Protein AF-A0A0N8QYQ7-F1 (afdb_monomer_lite)

InterPro domains:
  IPR021245 Protein of unknown function DUF2790 [PF10976] (2-56)

Structure (mmCIF, N/CA/C/O backbone):
data_AF-A0A0N8QYQ7-F1
#
_entry.id   AF-A0A0N8QYQ7-F1
#
loop_
_atom_site.group_PDB
_atom_site.id
_atom_site.type_symbol
_atom_site.label_atom_id
_atom_site.label_alt_id
_atom_site.label_comp_id
_atom_site.label_asym_id
_atom_site.label_entity_id
_atom_site.label_seq_id
_atom_site.pdbx_PDB_ins_code
_atom_site.Cartn_x
_atom_site.Cartn_y
_atom_site.Cartn_z
_atom_site.occupancy
_atom_site.B_iso_or_equiv
_atom_site.auth_seq_id
_atom_site.auth_comp_id
_atom_site.auth_asym_id
_atom_site.auth_atom_id
_atom_site.pdbx_PDB_model_num
ATOM 1 N N . MET A 1 1 ? 8.607 1.029 17.809 1.00 54.34 1 MET A N 1
ATOM 2 C CA . MET A 1 1 ? 8.704 1.014 16.330 1.00 54.34 1 MET A CA 1
ATOM 3 C C . MET A 1 1 ? 7.463 0.312 15.801 1.00 54.34 1 MET A C 1
ATOM 5 O O . MET A 1 1 ? 7.110 -0.694 16.406 1.00 54.34 1 MET A O 1
ATOM 9 N N . PRO A 1 2 ? 6.765 0.828 14.773 1.00 69.06 2 PRO A N 1
ATOM 10 C CA . PRO A 1 2 ? 5.623 0.115 14.202 1.00 69.06 2 PRO A CA 1
ATOM 11 C C . PRO A 1 2 ? 6.094 -1.253 13.699 1.00 69.06 2 PRO A C 1
ATOM 13 O O . PRO A 1 2 ? 7.125 -1.333 13.029 1.00 69.06 2 PRO A O 1
ATOM 16 N N . ALA A 1 3 ? 5.382 -2.319 14.064 1.00 79.25 3 ALA A N 1
ATOM 17 C CA . ALA A 1 3 ? 5.674 -3.649 13.548 1.00 79.25 3 ALA A CA 1
ATOM 18 C C . ALA A 1 3 ? 5.447 -3.649 12.030 1.00 79.25 3 ALA A C 1
ATOM 20 O O . ALA A 1 3 ? 4.446 -3.111 11.548 1.00 79.25 3 ALA A O 1
ATOM 21 N N . ILE A 1 4 ? 6.408 -4.197 11.287 1.00 88.62 4 ILE A N 1
ATOM 22 C CA . ILE A 1 4 ? 6.285 -4.391 9.844 1.00 88.62 4 ILE A CA 1
ATOM 23 C C . ILE A 1 4 ? 5.741 -5.798 9.635 1.00 88.62 4 ILE A C 1
ATOM 25 O O . ILE A 1 4 ? 6.400 -6.773 9.988 1.00 88.62 4 ILE A O 1
ATOM 29 N N . GLU A 1 5 ? 4.546 -5.891 9.064 1.00 90.88 5 GLU A N 1
ATOM 30 C CA . GLU A 1 5 ? 3.927 -7.166 8.708 1.00 90.88 5 GLU A CA 1
ATOM 31 C C . GLU A 1 5 ? 4.170 -7.487 7.231 1.00 90.88 5 GLU A C 1
ATOM 33 O O . GLU A 1 5 ? 4.072 -6.619 6.362 1.00 90.88 5 GLU A O 1
ATOM 38 N N . GLU A 1 6 ? 4.482 -8.743 6.920 1.00 92.50 6 GLU A N 1
ATOM 39 C CA . GLU A 1 6 ? 4.624 -9.182 5.534 1.00 92.50 6 GLU A CA 1
ATOM 40 C C . GLU A 1 6 ? 3.242 -9.400 4.906 1.00 92.50 6 GLU A C 1
ATOM 42 O O . GLU A 1 6 ? 2.458 -10.252 5.330 1.00 92.50 6 GLU A O 1
ATOM 47 N N . TYR A 1 7 ? 2.934 -8.618 3.877 1.00 92.69 7 TYR A N 1
ATOM 48 C CA . TYR A 1 7 ? 1.698 -8.742 3.124 1.00 92.69 7 TYR A CA 1
ATOM 49 C C . TYR A 1 7 ? 1.804 -9.859 2.089 1.00 92.69 7 TYR A C 1
ATOM 51 O O . TYR A 1 7 ? 2.682 -9.856 1.225 1.00 92.69 7 TYR A O 1
ATOM 59 N N . LYS A 1 8 ? 0.831 -10.771 2.125 1.00 91.38 8 LYS A N 1
ATOM 60 C CA . LYS A 1 8 ? 0.636 -11.800 1.102 1.00 91.38 8 LYS A CA 1
ATOM 61 C C . LYS A 1 8 ? -0.449 -11.364 0.130 1.00 91.38 8 LYS A C 1
ATOM 63 O O . LYS A 1 8 ? -1.494 -10.865 0.546 1.00 91.38 8 LYS A O 1
ATOM 68 N N . TYR A 1 9 ? -0.219 -11.581 -1.161 1.00 89.12 9 TYR A N 1
ATOM 69 C CA . TYR A 1 9 ? -1.201 -11.250 -2.190 1.00 89.12 9 TYR A CA 1
ATOM 70 C C . TYR A 1 9 ? -2.551 -11.922 -1.898 1.00 89.12 9 TYR A C 1
ATOM 72 O O . TYR A 1 9 ? -2.610 -13.120 -1.629 1.00 89.12 9 TYR A O 1
ATOM 80 N N . GLY A 1 10 ? -3.628 -11.132 -1.912 1.00 90.69 10 GLY A N 1
ATOM 81 C CA . GLY A 1 10 ? -4.978 -11.591 -1.567 1.00 90.69 10 GLY A CA 1
ATOM 82 C C . GLY A 1 10 ? -5.324 -11.523 -0.074 1.00 90.69 10 GLY A C 1
ATOM 83 O O . GLY A 1 10 ? -6.476 -11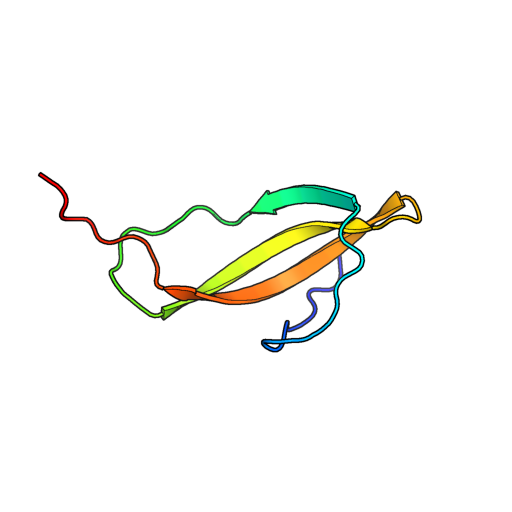.757 0.291 1.00 90.69 10 GLY A O 1
ATOM 84 N N . MET A 1 11 ? -4.378 -11.154 0.797 1.00 92.75 11 MET A N 1
ATOM 85 C CA . MET A 1 11 ? -4.673 -10.881 2.203 1.00 92.75 11 MET A CA 1
ATOM 86 C C . MET A 1 11 ? -5.595 -9.663 2.315 1.00 92.75 11 MET A C 1
ATOM 88 O O . MET A 1 11 ? -5.359 -8.623 1.695 1.00 92.75 11 MET A O 1
ATOM 92 N N . LYS A 1 12 ? -6.660 -9.790 3.110 1.00 92.81 12 LYS A N 1
ATOM 93 C CA . LYS A 1 12 ? -7.590 -8.688 3.364 1.00 92.81 12 LYS A CA 1
ATOM 94 C C . LYS A 1 12 ? -6.978 -7.741 4.388 1.00 92.81 12 LYS A C 1
ATOM 96 O O . LYS A 1 12 ? -6.713 -8.142 5.517 1.00 92.81 12 LYS A O 1
ATOM 101 N N . LEU A 1 13 ? -6.777 -6.493 3.983 1.00 91.94 13 LEU A N 1
ATOM 102 C CA . LEU A 1 13 ? -6.361 -5.410 4.864 1.00 91.94 13 LEU A CA 1
ATOM 103 C C . LEU A 1 13 ? -7.558 -4.493 5.116 1.00 91.94 13 LEU A C 1
ATOM 105 O O . LEU A 1 13 ? -8.239 -4.093 4.173 1.00 91.94 13 LEU A O 1
ATOM 109 N N . ASP A 1 14 ? -7.790 -4.141 6.375 1.00 94.12 14 ASP A N 1
ATOM 110 C CA . ASP A 1 14 ? -8.735 -3.091 6.755 1.00 94.12 14 ASP A CA 1
ATOM 111 C C . ASP A 1 14 ? -8.048 -1.729 6.588 1.00 94.12 14 ASP A C 1
ATOM 113 O O . ASP A 1 14 ? -7.435 -1.212 7.517 1.00 94.12 14 ASP A O 1
ATOM 117 N N . VAL A 1 15 ? -8.028 -1.2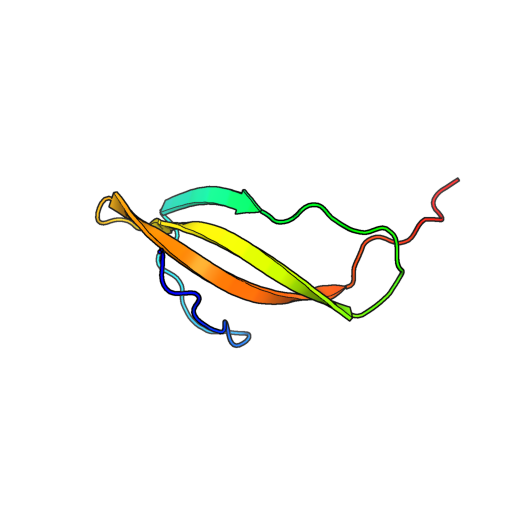07 5.360 1.00 93.75 15 VAL A N 1
ATOM 118 C CA . VAL A 1 15 ? -7.361 0.060 5.031 1.00 93.75 15 VAL A CA 1
ATOM 119 C C . VAL A 1 15 ? -8.400 1.170 4.969 1.00 93.75 15 VAL A C 1
ATOM 121 O O . VAL A 1 15 ? -9.100 1.302 3.968 1.00 93.75 15 VAL A O 1
ATOM 124 N N . ALA A 1 16 ? -8.451 2.013 5.998 1.00 96.56 16 ALA A N 1
ATOM 125 C CA . ALA A 1 16 ? -9.277 3.216 5.980 1.00 96.56 16 ALA A CA 1
ATOM 126 C C . ALA A 1 16 ? -8.567 4.373 5.257 1.00 96.56 16 ALA A C 1
ATOM 128 O O . ALA A 1 16 ? -9.178 5.087 4.461 1.00 96.56 16 ALA A O 1
ATOM 129 N N . LYS A 1 17 ? -7.258 4.561 5.495 1.00 95.44 17 LYS A N 1
ATOM 130 C CA . LYS A 1 17 ? -6.472 5.631 4.856 1.00 95.44 17 LYS A CA 1
ATOM 131 C C . LYS A 1 17 ? -5.010 5.252 4.657 1.00 95.44 17 LYS A C 1
ATOM 133 O O . LYS A 1 17 ? -4.338 4.825 5.587 1.00 95.44 17 LYS A O 1
ATOM 138 N N . VAL A 1 18 ? -4.463 5.496 3.468 1.00 94.81 18 VAL A N 1
ATOM 139 C CA . VAL A 1 18 ? -3.018 5.349 3.221 1.00 94.81 18 VAL A CA 1
ATOM 140 C C . VAL A 1 18 ? -2.292 6.614 3.677 1.00 94.81 18 VAL A C 1
ATOM 142 O O . VAL A 1 18 ? -2.584 7.704 3.191 1.00 94.81 18 VAL A O 1
ATOM 145 N N . ILE A 1 19 ? -1.338 6.466 4.597 1.00 95.06 19 ILE A N 1
ATOM 146 C CA . ILE A 1 19 ? -0.588 7.585 5.187 1.00 95.06 19 ILE A CA 1
ATOM 147 C C . ILE A 1 19 ? 0.736 7.791 4.462 1.00 95.06 19 ILE A C 1
ATOM 149 O O . ILE A 1 19 ? 1.104 8.914 4.125 1.00 95.06 19 ILE A O 1
ATOM 153 N N . ARG A 1 20 ? 1.464 6.700 4.208 1.00 93.31 20 ARG A N 1
ATOM 154 C CA . ARG A 1 20 ? 2.782 6.756 3.578 1.00 93.31 20 ARG A CA 1
ATOM 155 C C . ARG A 1 20 ? 3.031 5.515 2.741 1.00 93.31 20 ARG A C 1
ATOM 157 O O . ARG A 1 20 ? 2.666 4.410 3.123 1.00 93.31 20 ARG A O 1
ATOM 164 N N . LYS A 1 21 ? 3.707 5.702 1.615 1.00 92.62 21 LYS A N 1
ATOM 165 C CA . LYS A 1 21 ? 4.262 4.623 0.797 1.00 92.62 21 LYS A CA 1
ATOM 166 C C . LYS A 1 21 ? 5.751 4.879 0.614 1.00 92.62 21 LYS A C 1
ATOM 168 O O . LYS A 1 21 ? 6.167 6.038 0.553 1.00 92.62 21 LYS A O 1
ATOM 173 N N . SER A 1 22 ? 6.551 3.820 0.551 1.00 89.50 22 SER A N 1
ATOM 174 C CA . SER A 1 22 ? 7.947 3.933 0.141 1.00 89.50 22 SER A CA 1
ATOM 175 C C . SER A 1 22 ? 8.009 4.544 -1.264 1.00 89.50 22 SER A C 1
ATOM 177 O O . SER A 1 22 ? 7.172 4.193 -2.104 1.00 89.50 22 SER A O 1
ATOM 179 N N . PRO A 1 23 ? 8.963 5.450 -1.530 1.00 86.38 23 PRO A N 1
ATOM 180 C CA . PRO A 1 23 ? 9.129 6.032 -2.854 1.00 86.38 23 PRO A CA 1
ATOM 181 C C . PRO A 1 23 ? 9.379 4.932 -3.885 1.00 86.38 23 PRO A C 1
ATOM 183 O O . PRO A 1 23 ? 9.988 3.904 -3.581 1.00 86.38 23 PRO A O 1
ATOM 186 N N . ASP A 1 24 ? 8.892 5.146 -5.104 1.00 82.50 24 ASP A N 1
ATOM 187 C CA . ASP A 1 24 ? 9.130 4.197 -6.181 1.00 82.50 24 ASP A CA 1
ATOM 188 C C . ASP A 1 24 ? 10.541 4.391 -6.737 1.00 82.50 24 ASP A C 1
ATOM 190 O O . ASP A 1 24 ? 10.885 5.463 -7.243 1.00 82.50 24 ASP A O 1
ATOM 194 N N . LEU A 1 25 ? 11.370 3.358 -6.622 1.00 82.69 25 LEU A N 1
ATOM 195 C CA . LEU A 1 25 ? 12.698 3.354 -7.219 1.00 82.69 25 LEU A CA 1
ATOM 196 C C . LEU A 1 25 ? 12.562 2.983 -8.694 1.00 82.69 25 LEU A C 1
ATOM 198 O O . LEU A 1 25 ? 11.891 2.017 -9.031 1.00 82.69 25 LEU A O 1
ATOM 202 N N . LYS A 1 26 ? 13.199 3.731 -9.597 1.00 83.88 26 LYS A N 1
ATOM 203 C CA . LYS A 1 26 ? 13.096 3.458 -11.038 1.00 83.88 26 LYS A CA 1
ATOM 204 C C . LYS A 1 26 ? 14.062 2.354 -11.490 1.00 83.88 26 LYS A C 1
ATOM 206 O O . LYS A 1 26 ? 14.981 2.630 -12.257 1.00 83.88 26 LYS A O 1
ATOM 211 N N . THR A 1 27 ? 13.913 1.142 -10.953 1.00 85.81 27 THR A N 1
ATOM 212 C CA . THR A 1 27 ? 14.871 0.031 -11.130 1.00 85.81 27 THR A CA 1
ATOM 213 C C . THR A 1 27 ? 14.374 -1.100 -12.035 1.00 85.81 27 THR A C 1
ATOM 215 O O . THR A 1 27 ? 15.106 -2.069 -12.217 1.00 85.81 27 THR A O 1
ATOM 218 N N . CYS A 1 28 ? 13.167 -1.001 -12.616 1.00 86.44 28 CYS A N 1
ATOM 219 C CA . CYS A 1 28 ? 12.570 -2.050 -13.463 1.00 86.44 28 CYS A CA 1
ATOM 220 C C . CYS A 1 28 ? 12.656 -3.465 -12.853 1.00 86.44 28 CYS A C 1
ATOM 222 O O . CYS A 1 28 ? 12.891 -4.443 -13.558 1.00 86.44 28 CYS A O 1
ATOM 224 N N . SER A 1 29 ? 12.534 -3.583 -11.532 1.00 89.38 29 SER A N 1
ATOM 225 C CA . SER A 1 29 ? 12.745 -4.840 -10.807 1.00 89.38 29 SER A CA 1
ATOM 226 C C . SER A 1 29 ? 11.673 -5.029 -9.743 1.00 89.38 29 SER A C 1
ATOM 228 O O . SER A 1 29 ? 11.124 -4.057 -9.225 1.00 89.38 29 SER A O 1
ATOM 230 N N . VAL A 1 30 ? 11.372 -6.277 -9.388 1.00 90.81 30 VAL A N 1
ATOM 231 C CA . VAL A 1 30 ? 10.493 -6.567 -8.248 1.00 90.81 30 VAL A CA 1
ATOM 232 C C . VAL A 1 30 ? 11.244 -6.243 -6.963 1.00 90.81 30 VAL A C 1
ATOM 234 O O . VAL A 1 30 ? 12.301 -6.811 -6.706 1.00 90.81 30 VAL A O 1
ATOM 237 N N . MET A 1 31 ? 10.712 -5.314 -6.171 1.00 90.38 31 MET A N 1
ATOM 238 C CA . MET A 1 31 ? 11.361 -4.813 -4.959 1.00 90.38 31 MET A CA 1
ATOM 239 C C . MET A 1 31 ? 10.378 -4.774 -3.783 1.00 90.38 31 MET A C 1
ATOM 241 O O . MET A 1 31 ? 9.176 -4.574 -3.994 1.00 90.38 31 MET A O 1
ATOM 245 N N . PRO A 1 32 ? 10.864 -4.943 -2.539 1.00 91.88 32 PRO A N 1
ATOM 246 C CA . PRO A 1 32 ? 10.041 -4.748 -1.356 1.00 91.88 32 PRO A CA 1
ATOM 247 C C . PRO A 1 32 ? 9.659 -3.268 -1.217 1.00 91.88 32 PRO A C 1
ATOM 249 O O . PRO A 1 32 ? 10.508 -2.377 -1.240 1.00 91.88 32 PRO A O 1
ATOM 252 N N . LYS A 1 33 ? 8.363 -3.011 -1.056 1.00 92.62 33 LYS A N 1
ATOM 253 C CA . LYS A 1 33 ? 7.771 -1.705 -0.777 1.00 92.62 33 LYS A CA 1
ATOM 254 C C . LYS A 1 33 ? 7.123 -1.727 0.598 1.00 92.62 33 LYS A C 1
ATOM 256 O O . LYS A 1 33 ? 6.550 -2.732 1.011 1.00 92.62 33 LYS A O 1
ATOM 261 N N . LEU A 1 34 ? 7.196 -0.594 1.285 1.00 94.00 34 LEU A N 1
ATOM 262 C CA . LEU A 1 34 ? 6.537 -0.381 2.568 1.00 94.00 34 LEU A CA 1
ATOM 263 C C . LEU A 1 34 ? 5.318 0.514 2.371 1.00 94.00 34 LEU A C 1
ATOM 265 O O . LEU A 1 34 ? 5.383 1.524 1.666 1.00 94.00 34 LEU A O 1
ATOM 269 N N . MET A 1 35 ? 4.212 0.176 3.021 1.00 94.12 35 MET A N 1
ATOM 270 C CA . MET A 1 35 ? 3.031 1.028 3.093 1.00 94.12 35 MET A CA 1
ATOM 271 C C . MET A 1 35 ? 2.560 1.132 4.533 1.00 94.12 35 MET A C 1
ATOM 273 O O . MET A 1 35 ? 2.227 0.127 5.152 1.00 94.12 35 MET A O 1
ATOM 277 N N . THR A 1 36 ? 2.495 2.360 5.032 1.00 94.88 36 THR A N 1
ATOM 278 C CA . THR A 1 36 ? 1.868 2.687 6.307 1.00 94.88 36 THR A CA 1
ATOM 279 C C . THR A 1 36 ? 0.454 3.180 6.043 1.00 94.88 36 THR A C 1
ATOM 281 O O . THR A 1 36 ? 0.249 4.134 5.283 1.00 94.88 36 THR A O 1
ATOM 284 N N . TYR A 1 37 ? -0.518 2.540 6.673 1.00 94.75 37 TYR A N 1
ATOM 285 C CA . TYR A 1 37 ? -1.925 2.883 6.571 1.00 94.75 37 TYR A CA 1
ATOM 286 C C . TYR A 1 37 ? -2.560 2.971 7.956 1.00 94.75 37 TYR A C 1
ATOM 288 O O . TYR A 1 37 ? -2.048 2.415 8.924 1.00 94.75 37 TYR A O 1
ATOM 296 N N . GLN A 1 38 ? -3.663 3.699 8.026 1.00 95.06 38 GLN A N 1
ATOM 297 C CA . GLN A 1 38 ? -4.555 3.742 9.166 1.00 95.06 38 GLN A CA 1
ATOM 298 C C . GLN A 1 38 ? -5.714 2.779 8.908 1.00 95.06 38 GLN A C 1
ATOM 300 O O . GLN A 1 38 ? -6.297 2.807 7.817 1.00 95.06 38 GLN A O 1
ATOM 305 N N . ASP A 1 39 ? -6.011 1.917 9.874 1.00 94.19 39 ASP A N 1
ATOM 306 C CA . ASP A 1 39 ? -7.166 1.022 9.815 1.00 94.19 39 ASP A CA 1
ATOM 307 C C . ASP A 1 39 ? -8.464 1.709 10.269 1.00 94.19 39 ASP A C 1
ATOM 309 O O . ASP A 1 39 ? -8.458 2.879 10.665 1.00 94.19 39 ASP A O 1
ATOM 313 N N . SER A 1 40 ? -9.598 1.005 10.190 1.00 95.00 40 SER A N 1
ATOM 314 C CA . SER A 1 40 ? -10.905 1.571 10.557 1.00 95.00 40 SER A CA 1
ATOM 315 C C . SER A 1 40 ? -11.043 1.863 12.057 1.00 95.00 40 SER A C 1
ATOM 317 O O . SER A 1 40 ? -11.964 2.573 12.458 1.00 95.00 40 SER A O 1
ATOM 319 N N . LYS A 1 41 ? -10.135 1.346 12.896 1.00 94.81 41 LYS A N 1
ATOM 320 C CA . LYS A 1 41 ? -10.078 1.621 14.341 1.00 94.81 41 LYS A CA 1
ATOM 321 C C . LYS A 1 41 ? -9.218 2.840 14.668 1.00 94.81 41 LYS A C 1
ATOM 323 O O . LYS A 1 41 ? -9.248 3.321 15.797 1.00 94.81 41 LYS A O 1
ATOM 328 N N . GLY A 1 42 ? -8.496 3.363 13.679 1.00 93.38 42 GLY A N 1
ATOM 329 C CA . GLY A 1 42 ? -7.604 4.503 13.827 1.00 93.38 42 GLY A 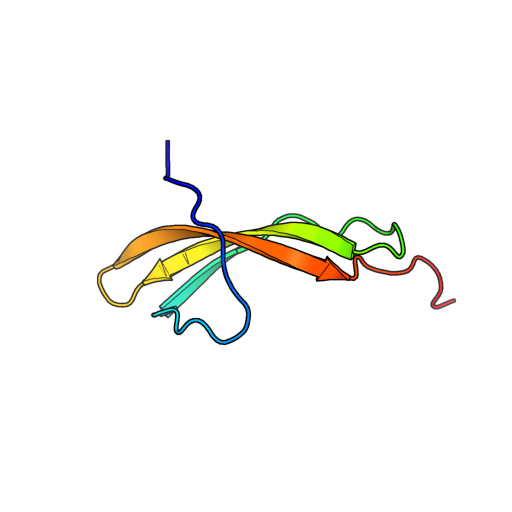CA 1
ATOM 330 C C . GLY A 1 42 ? -6.146 4.121 14.082 1.00 93.38 42 GLY A C 1
ATOM 331 O O . GLY A 1 42 ? -5.324 5.033 14.201 1.00 93.38 42 GLY A O 1
ATOM 332 N N . ASP A 1 43 ? -5.806 2.829 14.106 1.00 93.12 43 ASP A N 1
ATOM 333 C CA . ASP A 1 43 ? -4.454 2.344 14.377 1.00 93.12 43 ASP A CA 1
ATOM 334 C C . ASP A 1 43 ? -3.569 2.419 13.129 1.00 93.12 43 ASP A C 1
ATOM 336 O O . ASP A 1 43 ? -3.993 2.134 12.006 1.00 93.12 43 ASP A O 1
ATOM 340 N N . LEU A 1 44 ? -2.299 2.784 13.325 1.00 93.31 44 LEU A N 1
ATOM 341 C CA . LEU A 1 44 ? -1.306 2.832 12.253 1.00 93.31 44 LEU A CA 1
ATOM 342 C C . LEU A 1 44 ? -0.592 1.491 12.110 1.00 93.31 44 LEU A C 1
ATOM 344 O O . LEU A 1 44 ? 0.119 1.047 13.013 1.00 93.31 44 LEU A O 1
ATOM 348 N N . LYS A 1 45 ? -0.702 0.893 10.925 1.00 93.12 45 LYS A N 1
ATOM 349 C CA . LYS A 1 45 ? -0.043 -0.363 10.563 1.00 93.12 45 LYS A CA 1
ATOM 350 C C . LYS A 1 45 ? 0.890 -0.157 9.389 1.00 93.12 45 LYS A C 1
ATOM 352 O O . LYS A 1 45 ? 0.636 0.677 8.522 1.00 93.12 45 LYS A O 1
ATOM 357 N N . THR A 1 46 ? 1.989 -0.906 9.364 1.00 94.62 46 THR A N 1
ATOM 358 C CA . THR A 1 46 ? 2.934 -0.889 8.246 1.00 94.62 46 THR A CA 1
ATOM 359 C C . THR A 1 46 ? 3.069 -2.286 7.676 1.00 94.62 46 THR A C 1
ATOM 361 O O . THR A 1 46 ? 3.380 -3.225 8.400 1.00 94.62 46 THR A O 1
ATOM 364 N N . VAL A 1 47 ? 2.856 -2.408 6.371 1.00 94.69 47 VAL A N 1
ATOM 365 C CA . VAL A 1 47 ? 3.020 -3.664 5.643 1.00 94.69 47 VAL A CA 1
ATOM 366 C C . VAL A 1 47 ? 4.159 -3.573 4.645 1.00 94.69 47 VAL A C 1
ATOM 368 O O . VAL A 1 47 ? 4.371 -2.529 4.021 1.00 94.69 47 VAL A O 1
ATOM 371 N N . GLN A 1 48 ? 4.864 -4.685 4.475 1.00 94.69 48 GLN A N 1
ATOM 372 C CA . GLN A 1 48 ? 5.841 -4.894 3.421 1.00 94.69 48 GLN A CA 1
ATOM 373 C C . GLN A 1 48 ? 5.252 -5.808 2.351 1.00 94.69 48 GLN A C 1
ATOM 375 O O . GLN A 1 48 ? 4.782 -6.896 2.661 1.00 94.69 48 GLN A O 1
ATOM 380 N N . TYR A 1 49 ? 5.305 -5.394 1.091 1.00 93.50 49 TYR A N 1
ATOM 381 C CA . TYR A 1 49 ? 4.864 -6.198 -0.050 1.00 93.50 49 TYR A CA 1
ATOM 382 C C . TYR A 1 49 ? 5.872 -6.096 -1.186 1.00 93.50 49 TYR A C 1
ATOM 384 O O . TYR A 1 49 ? 6.606 -5.117 -1.289 1.00 93.50 49 TYR A O 1
ATOM 392 N N . GLN A 1 50 ? 5.907 -7.095 -2.061 1.00 91.75 50 GLN A N 1
ATOM 393 C CA . GLN A 1 50 ? 6.718 -7.044 -3.272 1.00 91.75 50 GLN A CA 1
ATOM 394 C C . GLN A 1 50 ? 5.902 -6.457 -4.422 1.00 91.75 50 GLN A C 1
ATOM 396 O O . GLN A 1 50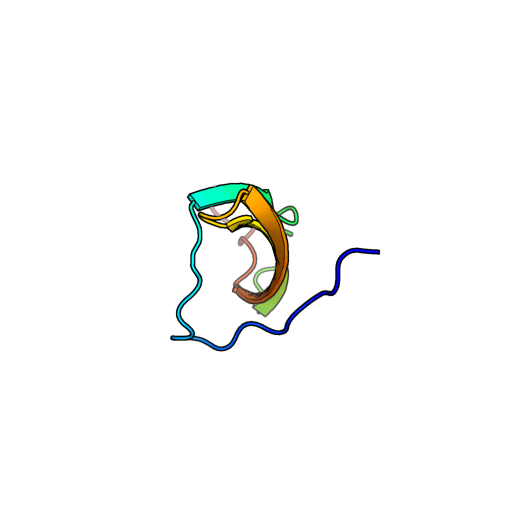 ? 4.763 -6.858 -4.656 1.00 91.75 50 GLN A O 1
ATOM 401 N N . ALA A 1 51 ? 6.481 -5.503 -5.144 1.00 90.56 51 ALA A N 1
ATOM 402 C CA . ALA A 1 51 ? 5.871 -4.935 -6.338 1.00 90.56 51 ALA A CA 1
ATOM 403 C C . ALA A 1 51 ? 6.936 -4.583 -7.374 1.00 90.56 51 ALA A C 1
ATOM 405 O O . ALA A 1 51 ? 8.078 -4.274 -7.024 1.00 90.56 51 ALA A O 1
ATOM 406 N N . LEU A 1 52 ? 6.544 -4.590 -8.651 1.00 89.75 52 LEU A N 1
ATOM 407 C CA . LEU A 1 52 ? 7.380 -4.056 -9.717 1.00 89.75 52 LEU A CA 1
ATOM 408 C C . LEU A 1 52 ? 7.651 -2.573 -9.435 1.00 89.75 52 LEU A C 1
ATOM 410 O O . LEU A 1 52 ? 6.744 -1.788 -9.130 1.00 89.75 52 LEU A O 1
ATOM 414 N N . SER A 1 53 ? 8.926 -2.221 -9.465 1.00 88.19 53 SER A N 1
ATOM 415 C CA . SER A 1 53 ? 9.379 -0.850 -9.343 1.00 88.19 53 SER A CA 1
ATOM 416 C C . SER A 1 53 ? 9.202 -0.117 -10.674 1.00 88.19 53 SER A C 1
ATOM 418 O O . SER A 1 53 ? 9.138 -0.740 -11.738 1.00 88.19 53 SER A O 1
ATOM 420 N N . GLY A 1 54 ? 9.074 1.208 -10.628 1.00 83.50 54 GLY A N 1
ATOM 421 C CA . GLY A 1 54 ? 8.893 2.003 -11.841 1.00 83.50 54 GLY A CA 1
ATOM 422 C C . GLY A 1 54 ? 9.997 1.736 -12.873 1.00 83.50 54 GLY A C 1
ATOM 423 O O . GLY A 1 54 ? 11.164 1.543 -12.530 1.00 83.50 54 GLY A O 1
ATOM 424 N N . CYS A 1 55 ? 9.651 1.755 -14.158 1.00 82.88 55 CYS A N 1
ATOM 425 C CA . CYS A 1 55 ? 10.647 1.740 -15.223 1.00 82.88 55 CYS A CA 1
ATOM 426 C C . CYS A 1 55 ? 11.016 3.158 -15.646 1.00 82.88 55 CYS A C 1
ATOM 428 O O . CYS A 1 55 ? 10.172 4.051 -15.684 1.00 82.88 55 CYS A O 1
ATOM 430 N N . ARG A 1 56 ? 12.302 3.390 -15.941 1.00 72.69 56 ARG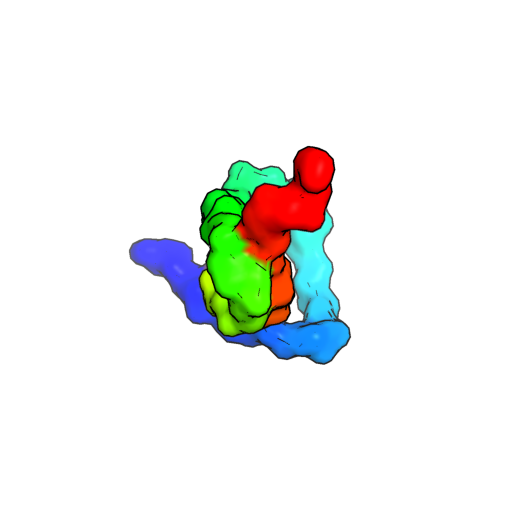 A N 1
ATOM 431 C CA . ARG A 1 56 ? 12.797 4.726 -16.308 1.00 72.69 56 ARG A CA 1
ATOM 432 C C . ARG A 1 56 ? 12.466 5.126 -17.754 1.00 72.69 56 ARG A C 1
ATOM 434 O O . ARG A 1 56 ? 12.652 6.291 -18.080 1.00 72.69 56 ARG A O 1
ATOM 441 N N . ASN A 1 57 ? 11.910 4.224 -18.567 1.00 64.25 57 ASN A N 1
ATOM 442 C CA . ASN A 1 57 ? 11.527 4.512 -19.949 1.00 64.25 57 ASN A CA 1
ATOM 44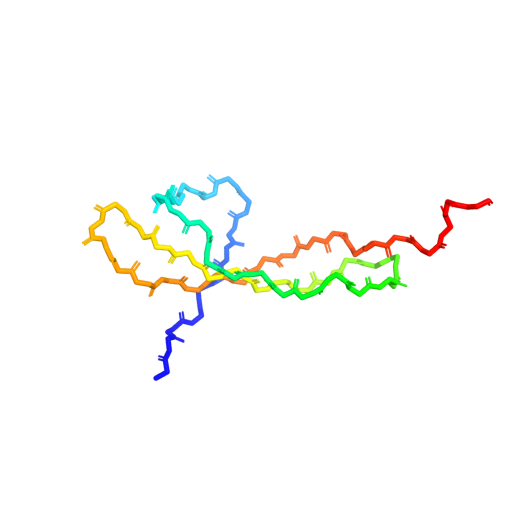3 C C . ASN A 1 57 ? 10.014 4.670 -20.124 1.00 64.25 57 ASN A C 1
ATOM 445 O O . ASN A 1 57 ? 9.284 3.706 -20.335 1.00 64.25 57 ASN A O 1
ATOM 449 N N . SER A 1 58 ? 9.595 5.929 -20.094 1.00 58.72 58 SER A N 1
ATOM 450 C CA . SER A 1 58 ? 8.532 6.461 -20.943 1.00 58.72 58 SER A CA 1
ATOM 451 C C . SER A 1 58 ? 8.981 7.860 -21.372 1.00 58.72 58 SER A C 1
ATOM 453 O O . SER A 1 58 ? 8.590 8.860 -20.767 1.00 58.72 58 SER A O 1
ATOM 455 N N . GLN A 1 59 ? 9.895 7.912 -22.337 1.00 47.41 59 GLN A N 1
ATOM 456 C CA . GLN A 1 59 ? 10.178 9.110 -23.116 1.00 47.41 59 GLN A CA 1
ATOM 457 C C . GLN A 1 59 ? 10.432 8.701 -24.558 1.00 47.41 59 GLN A C 1
ATOM 459 O O . GLN A 1 59 ? 11.080 7.645 -24.741 1.00 47.41 59 GLN A O 1
#

Radius of gyration: 13.05 Å; chains: 1; bounding box: 26×21×39 Å

pLDDT: mean 88.15, std 10.23, range [47.41, 96.56]

Foldseek 3Di:
DADEAEDDPPDDDQAPAWDDKDDFDQPQDWDWIKTWGAGPVRDIHIYIYTDGGHHPDDD

Sequence (59 aa):
MPAIEEYKYGMKLDVAKVIRKSPDLKTCSVMPKLMTYQDSKGDLKTVQYQALSGCRNSQ

Secondary structure (DSSP, 8-state):
-PPEEEPPTT-----SEEEEEPPPP--SSEEEEEEEEE-TTS-EEEEEEEEEPPPS---

Organism: Pseudomonas cannabina (NCBI:txid86840)